Protein AF-A0A509LEP5-F1 (afdb_monomer_lite)

pLDDT: mean 71.71, std 18.45, range [38.44, 95.88]

Radius of gyration: 23.39 Å; chains: 1; bounding box: 50×53×54 Å

Secondary structure (DSSP, 8-state):
--PPP------TTSSHHHHTTT------------GGG------------PPPPPPTTS-------PPPTTTT--TT----THHHHGGG--SHHHHHHHHHHHHHHHHHHHTT--HHHHHHHHHHHGGG--SHHHHHHTSTTT--GGGG----

Foldseek 3Di:
DDDDDDPPPDDPDPCPVPVVVPPPDPPDPPDDDDPPPDDPDPDDPDDPPDPDPDDPPDDPDDDDDDDDPVVCADPVRPNPPCPVVCVPCVDVVSVVVVVVLVVQQVQLVVLVHDSVLLVVVLVVCVVVDDDPVSVVCSRSNNDDNVVSDDPD

Structure (mmCIF, N/CA/C/O backbone):
data_AF-A0A509LEP5-F1
#
_entry.id   AF-A0A509LEP5-F1
#
loop_
_atom_site.group_PDB
_atom_site.id
_atom_site.type_symbol
_atom_site.label_atom_id
_atom_site.label_alt_id
_atom_site.label_comp_id
_atom_site.label_asym_id
_atom_site.label_entity_id
_atom_site.label_seq_id
_atom_site.pdbx_PDB_ins_code
_atom_site.Cartn_x
_atom_site.Cartn_y
_atom_site.Cartn_z
_atom_site.occupancy
_atom_site.B_iso_or_equiv
_atom_site.auth_seq_id
_atom_site.auth_comp_id
_atom_site.auth_asym_id
_atom_site.auth_atom_id
_atom_site.pdbx_PDB_model_num
ATOM 1 N N . LYS A 1 1 ? 27.181 11.028 -33.824 1.00 42.00 1 LYS A N 1
ATOM 2 C CA . LYS A 1 1 ? 26.771 11.281 -32.419 1.00 42.00 1 LYS A CA 1
ATOM 3 C C . LYS A 1 1 ? 25.310 11.737 -32.443 1.00 42.00 1 LYS A C 1
ATOM 5 O O . LYS A 1 1 ? 25.041 12.928 -32.434 1.00 42.00 1 LYS A O 1
ATOM 10 N N . LEU A 1 2 ? 24.380 10.795 -32.623 1.00 41.56 2 LEU A N 1
ATOM 11 C CA . LEU A 1 2 ? 22.943 11.073 -32.586 1.00 41.56 2 LEU A CA 1
ATOM 12 C C . LEU A 1 2 ? 22.479 10.848 -31.148 1.00 41.56 2 LEU A C 1
ATOM 14 O O . LEU A 1 2 ? 22.433 9.710 -30.694 1.00 41.56 2 LEU A O 1
ATOM 18 N N . PHE A 1 3 ? 22.185 11.922 -30.425 1.00 48.41 3 PHE A N 1
ATOM 19 C CA . PHE A 1 3 ? 21.409 11.812 -29.196 1.00 48.41 3 PHE A CA 1
ATOM 20 C C . PHE A 1 3 ? 19.931 11.668 -29.581 1.00 48.41 3 PHE A C 1
ATOM 22 O O . PHE A 1 3 ? 19.439 12.406 -30.436 1.00 48.41 3 PHE A O 1
ATOM 29 N N . GLY A 1 4 ? 19.257 10.675 -28.995 1.00 47.81 4 GLY A N 1
ATOM 30 C CA . GLY A 1 4 ? 17.839 10.392 -29.210 1.00 47.81 4 GLY A CA 1
ATOM 31 C C . GLY A 1 4 ? 16.929 11.530 -28.738 1.00 47.81 4 GLY A C 1
ATOM 32 O O . GLY A 1 4 ? 17.301 12.339 -27.887 1.00 47.81 4 GLY A O 1
ATOM 33 N N . ARG A 1 5 ? 15.726 11.597 -29.319 1.00 48.50 5 ARG A N 1
ATOM 34 C CA . ARG A 1 5 ? 14.685 12.570 -28.962 1.00 48.50 5 ARG A CA 1
ATOM 35 C C . ARG A 1 5 ? 14.321 12.450 -27.477 1.00 48.50 5 ARG A C 1
ATOM 37 O O . ARG A 1 5 ? 14.128 11.349 -26.973 1.00 48.50 5 ARG A O 1
ATOM 44 N N . LYS A 1 6 ? 14.182 13.602 -26.813 1.00 48.66 6 LYS A N 1
ATOM 45 C CA . LYS A 1 6 ? 13.597 13.737 -25.472 1.00 48.66 6 LYS A CA 1
ATOM 46 C C . LYS A 1 6 ? 12.196 13.124 -25.478 1.00 48.66 6 LYS A C 1
ATOM 48 O O . LYS A 1 6 ? 11.269 13.731 -26.007 1.00 48.66 6 LYS A O 1
ATOM 53 N N . SER A 1 7 ? 12.057 11.930 -24.915 1.00 47.19 7 SER A N 1
ATOM 54 C CA . SER A 1 7 ? 10.785 11.204 -24.845 1.00 47.19 7 SER A CA 1
ATOM 55 C C . SER A 1 7 ? 9.960 11.563 -23.600 1.00 47.19 7 SER A C 1
ATOM 57 O O . SER A 1 7 ? 9.081 10.808 -23.210 1.00 47.19 7 SER A O 1
ATOM 59 N N . GLU A 1 8 ? 10.227 12.717 -22.984 1.00 49.94 8 GLU A N 1
ATOM 60 C CA . GLU A 1 8 ? 9.547 13.201 -21.770 1.00 49.94 8 GLU A CA 1
ATOM 61 C C . GLU A 1 8 ? 8.351 14.120 -22.078 1.00 49.94 8 GLU A C 1
ATOM 63 O O . GLU A 1 8 ? 7.773 14.713 -21.173 1.00 49.94 8 GLU A O 1
ATOM 68 N N . LYS A 1 9 ? 7.960 14.274 -23.351 1.00 43.03 9 LYS A N 1
ATOM 69 C CA . LYS A 1 9 ? 6.744 15.022 -23.689 1.00 43.03 9 LYS A CA 1
ATOM 70 C C . LYS A 1 9 ? 5.537 14.095 -23.531 1.00 43.03 9 LYS A C 1
ATOM 72 O O . LYS A 1 9 ? 5.174 13.384 -24.461 1.00 43.03 9 LYS A O 1
ATOM 77 N N . ILE A 1 10 ? 4.977 14.075 -22.327 1.00 49.59 10 ILE A N 1
ATOM 78 C CA . ILE A 1 10 ? 3.690 13.445 -22.022 1.00 49.59 10 ILE A CA 1
ATOM 79 C C . ILE A 1 10 ? 2.610 14.319 -22.675 1.00 49.59 10 ILE A C 1
ATOM 81 O O . ILE A 1 10 ? 2.566 15.527 -22.435 1.00 49.59 10 ILE A O 1
ATOM 85 N N . GLU A 1 11 ? 1.798 13.746 -23.566 1.00 49.72 11 GLU A N 1
ATOM 86 C CA . GLU A 1 11 ? 0.643 14.447 -24.132 1.00 49.72 11 GLU A CA 1
ATOM 87 C C . GLU A 1 11 ? -0.424 14.601 -23.043 1.00 49.72 11 GLU A C 1
ATOM 89 O O . GLU A 1 11 ? -0.921 13.633 -22.472 1.00 49.72 11 GLU A O 1
ATOM 94 N N . SER A 1 12 ? -0.730 15.857 -22.734 1.00 53.31 12 SER A N 1
ATOM 95 C CA . SER A 1 12 ? -1.778 16.292 -21.820 1.00 53.31 12 SER A CA 1
ATOM 96 C C . SER A 1 12 ? -3.133 15.798 -22.316 1.00 53.31 12 SER A C 1
ATOM 98 O O . SER A 1 12 ? -3.543 16.222 -23.395 1.00 53.31 12 SER A O 1
ATOM 100 N N . THR A 1 13 ? -3.809 14.915 -21.577 1.00 44.72 13 THR A N 1
ATOM 101 C CA . THR A 1 13 ? -5.290 14.893 -21.445 1.00 44.72 13 THR A CA 1
ATOM 102 C C . THR A 1 13 ? -5.838 13.717 -20.627 1.00 44.72 13 THR A C 1
ATOM 104 O O . THR A 1 13 ? -7.027 13.724 -20.328 1.00 44.72 13 THR A O 1
ATOM 107 N N . SER A 1 14 ? -5.034 12.732 -20.209 1.00 47.31 14 SER A N 1
ATOM 108 C CA . SER A 1 14 ? -5.569 11.585 -19.441 1.00 47.31 14 SER A CA 1
ATOM 109 C C . SER A 1 14 ? -4.819 11.216 -18.158 1.00 47.31 14 SER A C 1
ATOM 111 O O . SER A 1 14 ? -5.362 10.464 -17.354 1.00 47.31 14 SER A O 1
ATOM 113 N N . ASP A 1 15 ? -3.622 11.764 -17.933 1.00 46.56 15 ASP A N 1
ATOM 114 C CA . ASP A 1 15 ? -2.771 11.420 -16.780 1.00 46.56 15 ASP A CA 1
ATOM 115 C C . ASP A 1 15 ? -2.808 12.466 -15.645 1.00 46.56 15 ASP A C 1
ATOM 117 O O . ASP A 1 15 ? -2.072 12.351 -14.665 1.00 46.56 15 ASP A O 1
ATOM 121 N N . GLU A 1 16 ? -3.693 13.469 -15.723 1.00 48.34 16 GLU A N 1
ATOM 122 C CA . GLU A 1 16 ? -3.857 14.465 -14.648 1.00 48.34 16 GLU A CA 1
ATOM 123 C C . GLU A 1 16 ? -4.361 13.835 -13.341 1.00 48.34 16 GLU A C 1
ATOM 125 O O . GLU A 1 16 ? -3.993 14.281 -12.259 1.00 48.34 16 GLU A O 1
ATOM 130 N N . CYS A 1 17 ? -5.121 12.737 -13.402 1.00 42.41 17 CYS A N 1
ATOM 131 C CA . CYS A 1 17 ? -5.647 12.090 -12.198 1.00 42.41 17 CYS A CA 1
ATOM 132 C C . CYS A 1 17 ? -4.581 11.370 -11.353 1.00 42.41 17 CYS A C 1
ATOM 134 O O . CYS A 1 17 ? -4.839 11.091 -10.185 1.00 42.41 17 CYS A O 1
ATOM 136 N N . GLN A 1 18 ? -3.411 11.032 -11.912 1.00 45.94 18 GLN A N 1
ATOM 137 C CA . GLN A 1 18 ? -2.365 10.306 -11.175 1.00 45.94 18 GLN A CA 1
ATOM 138 C C . GLN A 1 18 ? -1.341 11.221 -10.497 1.00 45.94 18 GLN A C 1
ATOM 140 O O . GLN A 1 18 ? -0.809 10.843 -9.455 1.00 45.94 18 GLN A O 1
ATOM 145 N N . LEU A 1 19 ? -1.087 12.413 -11.043 1.00 49.38 19 LEU A N 1
ATOM 146 C CA . LEU A 1 19 ? -0.183 13.395 -10.427 1.00 49.38 19 LEU A CA 1
ATOM 147 C C . LEU A 1 19 ? -0.775 13.988 -9.141 1.00 49.38 19 LEU A C 1
ATOM 149 O O . LEU A 1 19 ? -0.064 14.160 -8.156 1.00 49.38 19 LEU A O 1
ATOM 153 N N . LEU A 1 20 ? -2.099 14.149 -9.100 1.00 53.31 20 LEU A N 1
ATOM 154 C CA . LEU A 1 20 ? -2.819 14.670 -7.937 1.00 53.31 20 LEU A CA 1
ATOM 155 C C . LEU A 1 20 ? -2.718 13.783 -6.683 1.00 53.31 20 LEU A C 1
ATOM 157 O O . LEU A 1 20 ? -2.967 14.263 -5.584 1.00 53.31 20 LEU A O 1
ATOM 161 N N . LEU A 1 21 ? -2.330 12.507 -6.813 1.00 53.19 21 LEU A N 1
ATOM 162 C CA . LEU A 1 21 ? -2.187 11.602 -5.665 1.00 53.19 21 LEU A CA 1
ATOM 163 C C . LEU A 1 21 ? -0.994 11.967 -4.758 1.00 53.19 21 LEU A C 1
ATOM 165 O O . LEU A 1 21 ? -0.975 11.567 -3.596 1.00 53.19 21 LEU A O 1
ATOM 169 N N . PHE A 1 22 ? -0.003 12.700 -5.279 1.00 47.78 22 PHE A N 1
ATOM 170 C CA . PHE A 1 22 ? 1.218 13.063 -4.547 1.00 47.78 22 PHE A CA 1
ATOM 171 C C . PHE A 1 22 ? 1.393 14.574 -4.318 1.00 47.78 22 PHE A C 1
ATOM 173 O O . PHE A 1 22 ? 2.357 14.957 -3.659 1.00 47.78 22 PHE A O 1
ATOM 180 N N . ASP A 1 23 ? 0.470 15.410 -4.809 1.00 54.62 23 ASP A N 1
ATOM 181 C CA . ASP A 1 23 ? 0.548 16.878 -4.713 1.00 54.62 23 ASP A CA 1
ATOM 182 C C . ASP A 1 23 ? -0.267 17.489 -3.551 1.00 54.62 23 ASP A C 1
ATOM 184 O O . ASP A 1 23 ? -0.199 18.698 -3.332 1.00 54.62 23 ASP A O 1
ATOM 188 N N . GLU A 1 24 ? -0.994 16.704 -2.747 1.00 46.53 24 GLU A N 1
ATOM 189 C CA . GLU A 1 24 ? -1.635 17.228 -1.528 1.00 46.53 24 GLU A CA 1
ATOM 190 C C . GLU A 1 24 ? -0.611 17.392 -0.389 1.00 46.53 24 GLU A C 1
ATOM 192 O O . GLU A 1 24 ? -0.540 16.593 0.549 1.00 46.53 24 GLU A O 1
ATOM 197 N N . VAL A 1 25 ? 0.201 18.451 -0.458 1.00 46.81 25 VAL A N 1
ATOM 198 C CA . VAL A 1 25 ? 0.884 18.984 0.725 1.00 46.81 25 VAL A CA 1
ATOM 199 C C . VAL A 1 25 ? -0.103 19.878 1.477 1.00 46.81 25 VAL A C 1
ATOM 201 O O . VAL A 1 25 ? -0.730 20.762 0.895 1.00 46.81 25 VAL A O 1
ATOM 204 N N . ALA A 1 26 ? -0.274 19.621 2.772 1.00 49.56 26 ALA A N 1
ATOM 205 C CA . ALA A 1 26 ? -1.041 20.491 3.649 1.00 49.56 26 ALA A CA 1
ATOM 206 C C . ALA A 1 26 ? -0.430 21.900 3.629 1.00 49.56 26 ALA A C 1
ATOM 208 O O . ALA A 1 26 ? 0.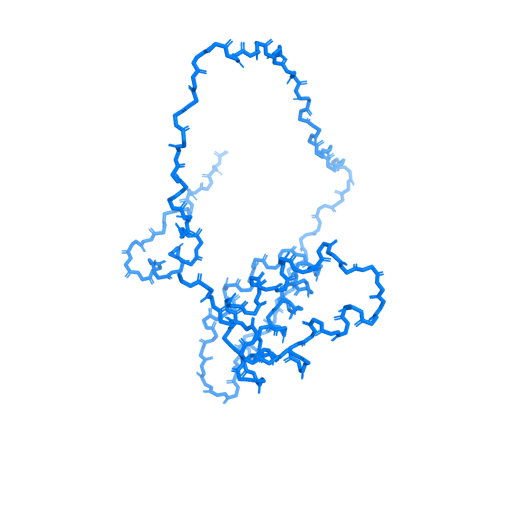789 22.042 3.744 1.00 49.56 26 ALA A O 1
ATOM 209 N N . GLU A 1 27 ? -1.268 22.929 3.498 1.00 42.97 27 GLU A N 1
ATOM 210 C CA . GLU A 1 27 ? -0.876 24.311 3.770 1.00 42.97 27 GLU A CA 1
ATOM 211 C C . GLU A 1 27 ? -0.477 24.411 5.247 1.00 42.97 27 GLU A C 1
ATOM 213 O O . GLU A 1 27 ? -1.314 24.585 6.137 1.00 42.97 27 GLU A O 1
ATOM 218 N N . ASP A 1 28 ? 0.812 24.234 5.521 1.00 38.44 28 ASP A N 1
ATOM 219 C CA . ASP A 1 28 ? 1.378 24.520 6.827 1.00 38.44 28 ASP A CA 1
ATOM 220 C C . ASP A 1 28 ? 1.298 26.038 7.013 1.00 38.44 28 ASP A C 1
ATOM 222 O O . ASP A 1 28 ? 1.851 26.811 6.223 1.00 38.44 28 ASP A O 1
ATOM 226 N N . LYS A 1 29 ? 0.543 26.478 8.022 1.00 40.34 29 LYS A N 1
ATOM 227 C CA . LYS A 1 29 ? 0.488 27.886 8.414 1.00 40.34 29 LYS A CA 1
ATOM 228 C C . LYS A 1 29 ? 1.891 28.274 8.858 1.00 40.34 29 LYS A C 1
ATOM 230 O O . LYS A 1 29 ? 2.283 27.971 9.982 1.00 40.34 29 LYS A O 1
ATOM 235 N N . SER A 1 30 ? 2.636 28.939 7.981 1.00 45.12 30 SER A N 1
ATOM 236 C CA . SER A 1 30 ? 3.892 29.587 8.328 1.00 45.12 30 SER A CA 1
ATOM 237 C C . SER A 1 30 ? 3.626 30.538 9.491 1.00 45.12 30 SER A C 1
ATOM 239 O O . SER A 1 30 ? 2.970 31.564 9.323 1.00 45.12 30 SER A O 1
ATOM 241 N N . GLN A 1 31 ? 4.071 30.156 10.684 1.00 46.91 31 GLN A N 1
ATOM 242 C CA . GLN A 1 31 ? 4.173 31.071 11.809 1.00 46.91 31 GLN A CA 1
ATOM 243 C C . GLN A 1 31 ? 5.274 32.072 11.459 1.00 46.91 31 GLN A C 1
ATOM 245 O O . GLN A 1 31 ? 6.370 31.667 11.070 1.00 46.91 31 GLN A O 1
ATOM 250 N N . ASP A 1 32 ? 4.957 33.361 11.536 1.00 46.38 32 ASP A N 1
ATOM 251 C CA . ASP A 1 32 ? 5.916 34.442 11.341 1.00 46.38 32 ASP A CA 1
ATOM 252 C C . ASP A 1 32 ? 7.040 34.302 12.382 1.00 46.38 32 ASP A C 1
ATOM 254 O O . ASP A 1 32 ? 6.801 34.375 13.587 1.00 46.38 32 ASP A O 1
ATOM 258 N N . ILE A 1 33 ? 8.259 34.023 11.918 1.00 48.88 33 ILE A N 1
ATOM 259 C CA . ILE A 1 33 ? 9.460 33.907 12.753 1.00 48.88 33 ILE A CA 1
ATOM 260 C C . ILE A 1 33 ? 10.055 35.314 12.885 1.00 48.88 33 ILE A C 1
ATOM 262 O O . ILE A 1 33 ? 10.425 35.917 11.875 1.00 48.88 33 ILE A O 1
ATOM 266 N N . ASP A 1 34 ? 10.136 35.834 14.113 1.00 50.69 34 ASP A N 1
ATOM 267 C CA . ASP A 1 34 ? 10.786 37.113 14.420 1.00 50.69 34 ASP A CA 1
ATOM 268 C C . ASP A 1 34 ? 12.268 37.112 13.970 1.00 50.69 34 ASP A C 1
ATOM 270 O O . ASP A 1 34 ? 12.970 36.109 14.130 1.00 50.69 34 ASP A O 1
ATOM 274 N N . PRO A 1 35 ? 12.783 38.226 13.412 1.00 58.97 35 PRO A N 1
ATOM 275 C CA . PRO A 1 35 ? 14.085 38.269 12.734 1.00 58.97 35 PRO A CA 1
ATOM 276 C C . PRO A 1 35 ? 15.315 38.160 13.656 1.00 58.97 35 PRO A C 1
ATOM 278 O O . PRO A 1 35 ? 16.436 38.018 13.157 1.00 58.97 35 PRO A O 1
ATOM 281 N N . GLU A 1 36 ? 15.145 38.226 14.978 1.00 59.09 36 GLU A N 1
ATOM 282 C CA . GLU A 1 36 ? 16.261 38.354 15.926 1.00 59.09 36 GLU A CA 1
ATOM 283 C C . GLU A 1 36 ? 17.052 37.051 16.186 1.00 59.09 36 GLU A C 1
ATOM 285 O O . GLU A 1 36 ? 18.199 37.129 16.619 1.00 59.09 36 GLU A O 1
ATOM 290 N N . ASP A 1 37 ? 16.520 35.868 15.851 1.00 58.00 37 ASP A N 1
ATOM 291 C CA . ASP A 1 37 ? 17.175 34.566 16.109 1.00 58.00 37 ASP A CA 1
ATOM 292 C C . ASP A 1 37 ? 17.756 33.907 14.840 1.00 58.00 37 ASP A C 1
ATOM 294 O O . ASP A 1 37 ? 17.810 32.680 14.692 1.00 58.00 37 ASP A O 1
ATOM 298 N N . THR A 1 38 ? 18.227 34.716 13.889 1.00 60.34 38 THR A N 1
ATOM 299 C CA . THR A 1 38 ? 18.865 34.194 12.672 1.00 60.34 38 THR A CA 1
ATOM 300 C C . THR A 1 38 ? 20.333 33.842 12.947 1.00 60.34 38 THR A C 1
ATOM 302 O O . THR A 1 38 ? 21.219 34.692 12.889 1.00 60.34 38 THR A O 1
ATOM 305 N N . ILE A 1 39 ? 20.618 32.572 13.248 1.00 71.62 39 ILE A N 1
ATOM 306 C CA . ILE A 1 39 ? 21.998 32.072 13.368 1.00 71.62 39 ILE A CA 1
ATOM 307 C C . ILE A 1 39 ? 22.554 31.828 11.958 1.00 71.62 39 ILE A C 1
ATOM 309 O O . ILE A 1 39 ? 22.082 30.944 11.241 1.00 71.62 39 ILE A O 1
ATOM 313 N N . ASP A 1 40 ? 23.582 32.583 11.564 1.00 67.38 40 ASP A N 1
ATOM 314 C CA . ASP A 1 40 ? 24.277 32.405 10.284 1.00 67.38 40 ASP A CA 1
ATOM 315 C C . ASP A 1 40 ? 25.112 31.111 10.321 1.00 67.38 40 ASP A C 1
ATOM 317 O O . ASP A 1 40 ? 26.221 31.052 10.862 1.00 67.38 40 ASP A O 1
ATOM 321 N N . VAL A 1 41 ? 24.532 30.017 9.820 1.00 74.38 41 VAL A N 1
ATOM 322 C CA . VAL A 1 41 ? 25.212 28.720 9.748 1.00 74.38 41 VAL A CA 1
ATOM 323 C C . VAL A 1 41 ? 26.099 28.697 8.498 1.00 74.38 41 VAL A C 1
ATOM 325 O O . VAL A 1 41 ? 25.580 28.740 7.378 1.00 74.38 41 VAL A O 1
ATOM 328 N N . PRO A 1 42 ? 27.431 28.552 8.631 1.00 76.50 42 PRO A N 1
ATOM 329 C CA . PRO A 1 42 ? 28.316 28.499 7.477 1.00 76.50 42 PRO A CA 1
ATOM 330 C C . PRO A 1 42 ? 27.987 27.285 6.602 1.00 76.50 42 PRO A C 1
ATOM 332 O O . PRO A 1 42 ? 27.924 26.144 7.066 1.00 76.50 42 PRO A O 1
ATOM 335 N N . GLY A 1 43 ? 27.805 27.526 5.302 1.00 72.75 43 GLY A N 1
ATOM 336 C CA . GLY A 1 43 ? 27.415 26.497 4.343 1.00 72.75 43 GLY A CA 1
ATOM 337 C C . GLY A 1 43 ? 28.390 25.314 4.305 1.00 72.75 43 GLY A C 1
ATOM 338 O O . GLY A 1 43 ? 29.530 25.426 3.845 1.00 72.75 43 GLY A O 1
ATOM 339 N N . HIS A 1 44 ? 27.931 24.133 4.724 1.00 75.00 44 HIS A N 1
ATOM 340 C CA . HIS A 1 44 ? 28.700 22.903 4.572 1.00 75.00 44 HIS A CA 1
ATOM 341 C C . HIS A 1 44 ? 28.725 22.465 3.096 1.00 75.00 44 HIS A C 1
ATOM 343 O O . HIS A 1 44 ? 27.710 22.091 2.506 1.00 75.00 44 HIS A O 1
ATOM 349 N N . LYS A 1 45 ? 29.921 22.416 2.491 1.00 69.81 45 LYS A N 1
ATOM 350 C CA . LYS A 1 45 ? 30.124 21.751 1.192 1.00 69.81 45 LYS A CA 1
ATOM 351 C C . LYS A 1 45 ? 29.950 20.236 1.324 1.00 69.81 45 LYS A C 1
ATOM 353 O O . LYS A 1 45 ? 30.901 19.507 1.615 1.00 69.81 45 LYS A O 1
ATOM 358 N N . ARG A 1 46 ? 28.750 19.741 1.026 1.00 62.06 46 ARG A N 1
ATOM 359 C CA . ARG A 1 46 ? 28.502 18.306 0.856 1.00 62.06 46 ARG A CA 1
ATOM 360 C C . ARG A 1 46 ? 29.216 17.814 -0.402 1.00 62.06 46 ARG A C 1
ATOM 362 O O . ARG A 1 46 ? 28.866 18.177 -1.525 1.00 62.06 46 ARG A O 1
ATOM 369 N N . ARG A 1 47 ? 30.197 16.924 -0.244 1.00 65.06 47 ARG A N 1
ATOM 370 C CA . ARG A 1 47 ? 30.719 16.152 -1.379 1.00 65.06 47 ARG A CA 1
ATOM 371 C C . ARG A 1 47 ? 29.595 15.254 -1.884 1.00 65.06 47 ARG A C 1
ATOM 373 O O . ARG A 1 47 ? 29.126 14.393 -1.141 1.00 65.06 47 ARG A O 1
ATOM 380 N N . LYS A 1 48 ? 29.177 15.419 -3.142 1.00 59.56 48 LYS A N 1
ATOM 381 C CA . LYS A 1 48 ? 28.363 14.406 -3.821 1.00 59.56 48 LYS A CA 1
ATOM 382 C C . LYS A 1 48 ? 29.195 13.126 -3.858 1.00 59.56 48 LYS A C 1
ATOM 384 O O . LYS A 1 48 ? 30.056 12.965 -4.717 1.00 59.56 48 LYS A O 1
ATOM 389 N N . ARG A 1 49 ? 28.985 12.223 -2.899 1.00 56.75 49 ARG A N 1
ATOM 390 C CA . ARG A 1 49 ? 29.443 10.840 -3.019 1.00 56.75 49 ARG A CA 1
ATOM 391 C C . ARG A 1 49 ? 28.556 10.195 -4.078 1.00 56.75 49 ARG A C 1
ATOM 393 O O . ARG A 1 49 ? 27.553 9.567 -3.765 1.00 56.75 49 ARG A O 1
ATOM 400 N N . GLY A 1 50 ? 28.872 10.455 -5.343 1.00 63.25 50 GLY A N 1
ATOM 401 C CA . GLY A 1 50 ? 28.324 9.684 -6.446 1.00 63.25 50 GLY A CA 1
ATOM 402 C C . GLY A 1 50 ? 28.828 8.252 -6.325 1.00 63.25 50 GLY A C 1
ATOM 403 O O . GLY A 1 50 ? 29.962 8.022 -5.894 1.00 63.25 50 GLY A O 1
ATOM 404 N N 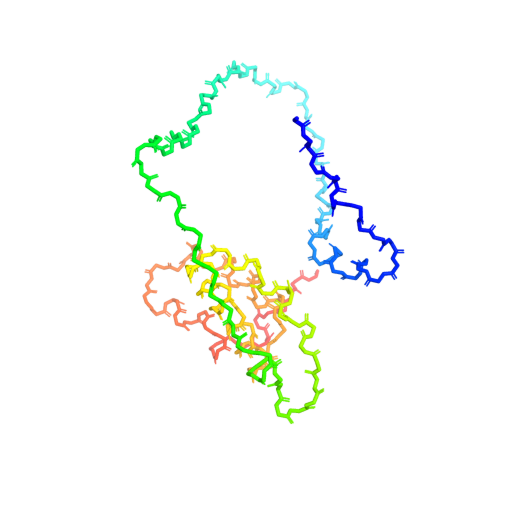. ARG A 1 51 ? 27.992 7.283 -6.695 1.00 68.75 51 ARG A N 1
ATOM 405 C CA . ARG A 1 51 ? 28.469 5.915 -6.909 1.00 68.75 51 ARG A CA 1
ATOM 406 C C . ARG A 1 51 ? 29.596 6.002 -7.942 1.00 68.75 51 ARG A C 1
ATOM 408 O O . ARG A 1 51 ? 29.412 6.644 -8.978 1.00 68.75 51 ARG A O 1
ATOM 415 N N . LYS A 1 52 ? 30.770 5.433 -7.647 1.00 75.38 52 LYS A N 1
ATOM 416 C CA . LYS A 1 52 ? 31.840 5.345 -8.650 1.00 75.38 52 LYS A CA 1
ATOM 417 C C . LYS A 1 52 ? 31.254 4.615 -9.865 1.00 75.38 52 LYS A C 1
ATOM 419 O O . LYS A 1 52 ? 30.556 3.619 -9.656 1.00 75.38 52 LYS A O 1
ATOM 424 N N . PRO A 1 53 ? 31.468 5.106 -11.096 1.00 72.44 53 PRO A N 1
ATOM 425 C CA . PRO A 1 53 ? 31.029 4.374 -12.273 1.00 72.44 53 PRO A CA 1
ATOM 426 C C . PRO A 1 53 ? 31.635 2.973 -12.207 1.00 72.44 53 PRO A C 1
ATOM 428 O O . PRO A 1 53 ? 32.811 2.829 -11.860 1.00 72.44 53 PRO A O 1
ATOM 431 N N . LEU A 1 54 ? 30.819 1.950 -12.475 1.00 70.19 54 LEU A N 1
ATOM 432 C CA . LEU A 1 54 ? 31.335 0.591 -12.578 1.00 70.19 54 LEU A CA 1
ATOM 433 C C . LEU A 1 54 ? 32.492 0.585 -13.598 1.00 70.19 54 LEU A C 1
ATOM 435 O O . LEU A 1 54 ? 32.373 1.269 -14.624 1.00 70.19 54 LEU A O 1
ATOM 439 N N . PRO A 1 55 ? 33.601 -0.122 -13.304 1.00 81.69 55 PRO A N 1
ATOM 440 C CA . PRO A 1 55 ? 34.753 -0.216 -14.194 1.00 81.69 55 PRO A CA 1
ATOM 441 C C . PRO A 1 55 ? 34.340 -0.591 -15.617 1.00 81.69 55 PRO A C 1
ATOM 443 O O . PRO A 1 55 ? 33.386 -1.346 -15.810 1.00 81.69 55 PRO A O 1
ATOM 446 N N . ALA A 1 56 ? 35.073 -0.079 -16.606 1.00 78.69 56 ALA A N 1
ATOM 447 C CA . ALA A 1 56 ? 34.804 -0.351 -18.018 1.00 78.69 56 ALA A CA 1
ATOM 448 C C . ALA A 1 56 ? 34.958 -1.840 -18.384 1.00 78.69 56 ALA A C 1
ATOM 450 O O . ALA A 1 56 ? 34.355 -2.283 -19.356 1.00 78.69 56 ALA A O 1
ATOM 451 N N . ASP A 1 57 ? 35.711 -2.596 -17.581 1.00 85.19 57 ASP A N 1
ATOM 452 C CA . ASP A 1 57 ? 36.040 -4.001 -17.835 1.00 85.19 57 ASP A CA 1
ATOM 453 C C . ASP A 1 57 ? 34.920 -4.977 -17.445 1.00 85.19 57 ASP A C 1
ATOM 455 O O . ASP A 1 57 ? 34.956 -6.141 -17.841 1.00 85.19 57 ASP A O 1
ATOM 459 N N . LEU A 1 58 ? 33.916 -4.537 -16.669 1.00 79.00 58 LEU A N 1
ATOM 460 C CA . LEU A 1 58 ? 32.774 -5.395 -16.357 1.00 79.00 58 LEU A CA 1
ATOM 461 C C . LEU A 1 58 ? 31.771 -5.374 -17.520 1.00 79.00 58 LEU A C 1
ATOM 463 O O . LEU A 1 58 ? 31.306 -4.293 -17.902 1.00 79.00 58 LEU A O 1
ATOM 467 N N . PRO A 1 59 ? 31.369 -6.543 -18.051 1.00 82.31 59 PRO A N 1
ATOM 468 C CA . PRO A 1 59 ? 30.387 -6.603 -19.120 1.00 82.31 59 PRO A CA 1
ATOM 469 C C . PRO A 1 59 ? 29.039 -6.074 -18.617 1.00 82.31 59 PRO A C 1
ATOM 471 O O . PRO A 1 59 ? 28.461 -6.580 -17.655 1.00 82.31 59 PRO A O 1
ATOM 474 N N . ARG A 1 60 ? 28.524 -5.037 -19.282 1.00 77.44 60 ARG A N 1
ATOM 475 C CA . ARG A 1 60 ? 27.169 -4.518 -19.066 1.00 77.44 60 ARG A CA 1
ATOM 476 C C . ARG A 1 60 ? 26.200 -5.411 -19.833 1.00 77.44 60 ARG A C 1
ATOM 478 O O . ARG A 1 60 ? 26.024 -5.226 -21.032 1.00 77.44 60 ARG A O 1
ATOM 485 N N . ILE A 1 61 ? 25.630 -6.406 -19.163 1.00 82.25 61 ILE A N 1
ATOM 486 C CA . ILE A 1 61 ? 24.640 -7.305 -19.764 1.00 82.25 61 ILE A CA 1
ATOM 487 C C . ILE A 1 61 ? 23.251 -6.794 -19.379 1.00 82.25 61 ILE A C 1
ATOM 489 O O . ILE A 1 61 ? 22.887 -6.805 -18.205 1.00 82.25 61 ILE A O 1
ATOM 493 N N . GLU A 1 62 ? 22.487 -6.323 -20.362 1.00 72.88 62 GLU A N 1
ATOM 494 C CA . GLU A 1 62 ? 21.071 -6.002 -20.187 1.00 72.88 62 GLU A CA 1
ATOM 495 C C . GLU A 1 62 ? 20.267 -7.300 -20.281 1.00 72.88 62 GLU A C 1
ATOM 497 O O . GLU A 1 62 ? 20.126 -7.883 -21.355 1.00 72.88 62 GLU A O 1
ATOM 502 N N . ILE A 1 63 ? 19.773 -7.783 -19.142 1.00 82.94 63 ILE A N 1
ATOM 503 C CA . ILE A 1 63 ? 18.867 -8.930 -19.096 1.00 82.94 63 ILE A CA 1
ATOM 504 C C . ILE A 1 63 ? 17.446 -8.378 -19.020 1.00 82.94 63 ILE A C 1
ATOM 506 O O . ILE A 1 63 ? 16.978 -7.977 -17.954 1.00 82.94 63 ILE A O 1
ATOM 510 N N . VAL A 1 64 ? 16.770 -8.320 -20.167 1.00 79.50 64 VAL A N 1
ATOM 511 C CA . VAL A 1 64 ? 15.350 -7.961 -20.227 1.00 79.50 64 VAL A CA 1
ATOM 512 C C . VAL A 1 64 ? 14.533 -9.212 -19.917 1.00 79.50 64 VAL A C 1
ATOM 514 O O . VAL A 1 64 ? 14.445 -10.131 -20.728 1.00 79.50 64 VAL A O 1
ATOM 517 N N . HIS A 1 65 ? 13.957 -9.266 -18.718 1.00 77.56 65 HIS A N 1
ATOM 518 C CA . HIS A 1 65 ? 13.010 -10.309 -18.336 1.00 77.56 65 HIS A CA 1
ATOM 519 C C . HIS A 1 65 ? 11.599 -9.905 -18.772 1.00 77.56 65 HIS A C 1
ATOM 521 O O . HIS A 1 65 ? 10.870 -9.267 -18.013 1.00 77.56 65 HIS A O 1
ATOM 527 N N . ASP A 1 66 ? 11.218 -10.272 -19.993 1.00 75.69 66 ASP A N 1
ATOM 528 C CA . ASP A 1 66 ? 9.861 -10.066 -20.497 1.00 75.69 66 ASP A CA 1
ATOM 529 C C . ASP A 1 66 ? 9.019 -11.340 -20.367 1.00 75.69 66 ASP A C 1
ATOM 531 O O . ASP A 1 66 ? 9.438 -12.429 -20.751 1.00 75.69 66 ASP A O 1
ATOM 535 N N . LEU A 1 67 ? 7.795 -11.186 -19.855 1.00 79.19 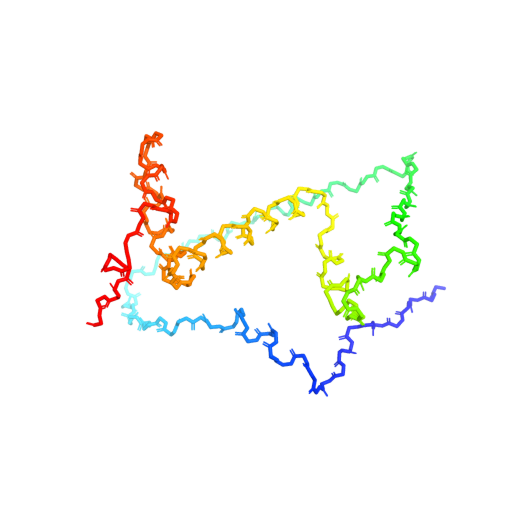67 LEU A N 1
ATOM 536 C CA . LEU A 1 67 ? 6.743 -12.198 -19.994 1.00 79.19 67 LEU A CA 1
ATOM 537 C C . LEU A 1 67 ? 6.311 -12.273 -21.464 1.00 79.19 67 LEU A C 1
ATOM 539 O O . LEU A 1 67 ? 6.300 -11.252 -22.163 1.00 79.19 67 LEU A O 1
ATOM 543 N N . SER A 1 68 ? 5.895 -13.449 -21.924 1.00 80.12 68 SER A N 1
ATOM 544 C CA . SER A 1 68 ? 5.334 -13.596 -23.270 1.00 80.12 68 SER A CA 1
ATOM 545 C C . SER A 1 68 ? 4.040 -12.784 -23.429 1.00 80.12 68 SER A C 1
ATOM 547 O O . SER A 1 68 ? 3.348 -12.462 -22.458 1.00 80.12 68 SER A O 1
ATOM 549 N N . ASP A 1 69 ? 3.687 -12.430 -24.666 1.00 72.12 69 ASP A N 1
ATOM 550 C CA . ASP A 1 69 ? 2.472 -11.652 -24.959 1.00 72.12 69 ASP A CA 1
ATOM 551 C C . ASP A 1 69 ? 1.171 -12.368 -24.576 1.00 72.12 69 ASP A C 1
ATOM 553 O O . ASP A 1 69 ? 0.162 -11.716 -24.293 1.00 72.12 69 ASP A O 1
ATOM 557 N N . GLU A 1 70 ? 1.234 -13.687 -24.441 1.00 72.38 70 GLU A N 1
ATOM 558 C CA . GLU A 1 70 ? 0.139 -14.554 -24.021 1.00 72.38 70 GLU A CA 1
ATOM 559 C C . GLU A 1 70 ? -0.063 -14.509 -22.491 1.00 72.38 70 GLU A C 1
ATOM 561 O O . GLU A 1 70 ? -1.169 -14.256 -22.014 1.00 72.38 70 GLU A O 1
ATOM 566 N N . GLU A 1 71 ? 1.007 -14.596 -21.692 1.00 68.50 71 GLU A N 1
ATOM 567 C CA . GLU A 1 71 ? 0.977 -14.465 -20.213 1.00 68.50 71 GLU A CA 1
ATOM 568 C C . GLU A 1 71 ? 0.626 -13.038 -19.740 1.00 68.50 71 GLU A C 1
ATOM 570 O O . GLU A 1 71 ? 0.245 -12.737 -18.595 1.00 68.50 71 GLU A O 1
ATOM 575 N N . LYS A 1 72 ? 0.752 -12.095 -20.664 1.00 66.88 72 LYS A N 1
ATOM 576 C CA . LYS A 1 72 ? 0.391 -10.694 -20.514 1.00 66.88 72 LYS A CA 1
ATOM 577 C C . LYS A 1 72 ? -1.132 -10.472 -20.563 1.00 66.88 72 LYS A C 1
ATOM 579 O O . LYS A 1 72 ? -1.565 -9.339 -20.317 1.00 66.88 72 LYS A O 1
ATOM 584 N N . ILE A 1 73 ? -1.944 -11.511 -20.749 1.00 69.19 73 ILE A N 1
ATOM 585 C CA . ILE A 1 73 ? -3.412 -11.468 -20.728 1.00 69.19 73 ILE A CA 1
ATOM 586 C C . ILE A 1 73 ? -3.921 -11.959 -19.361 1.00 69.19 73 ILE A C 1
ATOM 588 O O . ILE A 1 73 ? -3.426 -12.935 -18.813 1.00 69.19 73 ILE A O 1
ATOM 592 N N . CYS A 1 74 ? -4.865 -11.235 -18.753 1.00 62.94 74 CYS A N 1
ATOM 593 C CA . CYS A 1 74 ? -5.569 -11.703 -17.554 1.00 62.94 74 CYS A CA 1
ATOM 594 C C . CYS A 1 74 ? -6.858 -12.420 -17.980 1.00 62.94 74 CYS A C 1
ATOM 596 O O . CYS A 1 74 ? -7.514 -11.966 -18.916 1.00 62.94 74 CYS A O 1
ATOM 598 N N . PHE A 1 75 ? -7.258 -13.473 -17.265 1.00 56.53 75 PHE A N 1
ATOM 599 C CA . PHE A 1 75 ? -8.482 -14.251 -17.515 1.00 56.53 75 PHE A CA 1
ATOM 600 C C . PHE A 1 75 ? -9.769 -13.398 -17.590 1.00 56.53 75 PHE A C 1
ATOM 602 O O . PHE A 1 75 ? -10.710 -13.767 -18.281 1.00 56.53 75 PHE A O 1
ATOM 609 N N . CYS A 1 76 ? -9.804 -12.223 -16.951 1.00 64.19 76 CYS A N 1
ATOM 610 C CA . CYS A 1 76 ? -10.943 -11.299 -16.998 1.00 64.19 76 CYS A CA 1
ATOM 611 C C . CYS A 1 76 ? -11.001 -10.378 -18.238 1.00 64.19 76 CYS A C 1
ATOM 613 O O . CYS A 1 76 ? -11.845 -9.490 -18.290 1.00 64.19 76 CYS A O 1
ATOM 615 N N . GLY A 1 77 ? -10.110 -10.527 -19.227 1.00 61.53 77 GLY A N 1
ATOM 616 C CA . GLY A 1 77 ? -10.156 -9.758 -20.483 1.00 61.53 77 GLY A CA 1
ATOM 617 C C . GLY A 1 77 ? -9.682 -8.298 -20.390 1.00 61.53 77 GLY A C 1
ATOM 618 O O . GLY A 1 77 ? -9.530 -7.630 -21.413 1.00 61.53 77 GLY A O 1
ATOM 619 N N . CYS A 1 78 ? -9.362 -7.794 -19.196 1.00 59.19 78 CYS A N 1
ATOM 620 C CA . CYS A 1 78 ? -8.783 -6.463 -19.028 1.00 59.19 78 CYS A CA 1
ATOM 621 C C . CYS A 1 78 ? -7.340 -6.432 -19.566 1.00 59.19 78 CYS A C 1
ATOM 623 O O . CYS A 1 78 ? -6.415 -6.988 -18.962 1.00 59.19 78 CYS A O 1
ATOM 625 N N . ARG A 1 79 ? -7.117 -5.754 -20.702 1.00 52.00 79 ARG A N 1
ATOM 626 C CA . ARG A 1 79 ? -5.772 -5.432 -21.210 1.00 52.00 79 ARG A CA 1
ATOM 627 C C . ARG A 1 79 ? -5.051 -4.616 -20.128 1.00 52.00 79 ARG A C 1
ATOM 629 O O . ARG A 1 79 ? -5.473 -3.513 -19.804 1.00 52.00 79 ARG A O 1
ATOM 636 N N . LYS A 1 80 ? -4.013 -5.201 -19.513 1.00 54.03 80 LYS A N 1
ATOM 637 C CA . LYS A 1 80 ? -3.400 -4.730 -18.253 1.00 54.03 80 LYS A CA 1
ATOM 638 C C . LYS A 1 80 ? -2.893 -3.272 -18.353 1.00 54.03 80 LYS A C 1
ATOM 640 O O . LYS A 1 80 ? -1.723 -3.063 -18.669 1.00 54.03 80 LYS A O 1
ATOM 645 N N . MET A 1 81 ? -3.721 -2.279 -18.002 1.00 50.81 81 MET A N 1
ATOM 646 C CA . MET A 1 81 ? -3.277 -0.891 -17.755 1.00 50.81 81 MET A CA 1
ATOM 647 C C . MET A 1 81 ? -2.199 -0.830 -16.653 1.00 50.81 81 MET A C 1
ATOM 649 O O . MET A 1 81 ? -1.329 0.031 -16.682 1.00 50.81 81 MET A O 1
ATOM 653 N N . GLY A 1 82 ? -2.160 -1.813 -15.745 1.00 50.69 82 GLY A N 1
ATOM 654 C CA . GLY A 1 82 ? -1.160 -1.883 -14.676 1.00 50.69 82 GLY A CA 1
ATOM 655 C C . GLY A 1 82 ? 0.258 -2.302 -15.092 1.00 50.69 82 GLY A C 1
ATOM 656 O O . GLY A 1 82 ? 1.199 -1.980 -14.377 1.00 50.69 82 GLY A O 1
ATOM 657 N N . ARG A 1 83 ? 0.484 -2.973 -16.237 1.00 50.09 83 ARG A N 1
ATOM 658 C CA . ARG A 1 83 ? 1.843 -3.472 -16.573 1.00 50.09 83 ARG A CA 1
ATOM 659 C C . ARG A 1 83 ? 2.828 -2.375 -16.984 1.00 50.09 83 ARG A C 1
ATOM 661 O O . ARG A 1 83 ? 4.021 -2.553 -16.782 1.00 50.09 83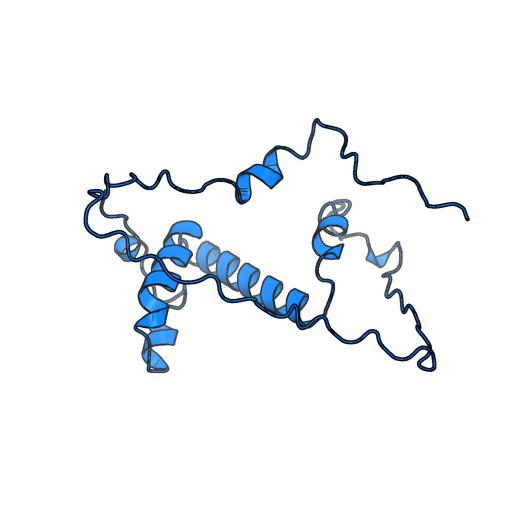 ARG A O 1
ATOM 668 N N . LYS A 1 84 ? 2.347 -1.242 -17.506 1.00 50.66 84 LYS A N 1
ATOM 669 C CA . LYS A 1 84 ? 3.204 -0.067 -17.745 1.00 50.66 84 LYS A CA 1
ATOM 670 C C . LYS A 1 84 ? 3.538 0.682 -16.451 1.00 50.66 84 LYS A C 1
ATOM 672 O O . LYS A 1 84 ? 4.595 1.286 -16.375 1.00 50.66 84 LYS A O 1
ATOM 677 N N . ASN A 1 85 ? 2.678 0.590 -15.434 1.00 51.78 85 ASN A N 1
ATOM 678 C CA . ASN A 1 85 ? 2.878 1.264 -14.150 1.00 51.78 85 ASN A CA 1
ATOM 679 C C . ASN A 1 85 ? 3.786 0.465 -13.192 1.00 51.78 85 ASN A C 1
ATOM 681 O O . ASN A 1 85 ? 4.528 1.033 -12.402 1.00 51.78 85 ASN A O 1
ATOM 685 N N . TRP A 1 86 ? 3.787 -0.869 -13.296 1.00 54.69 86 TRP A N 1
ATOM 686 C CA . TRP A 1 86 ? 4.676 -1.740 -12.509 1.00 54.69 86 TRP A CA 1
ATOM 687 C C . TRP A 1 86 ? 6.090 -1.849 -13.097 1.00 54.69 86 TRP A C 1
ATOM 689 O O . TRP A 1 86 ? 6.990 -2.379 -12.448 1.00 54.69 86 TRP A O 1
ATOM 699 N N . LEU A 1 87 ? 6.305 -1.291 -14.295 1.00 51.62 87 LEU A N 1
ATOM 700 C CA . LEU A 1 87 ? 7.610 -1.195 -14.954 1.00 51.62 87 LEU A CA 1
ATOM 701 C C . LEU A 1 87 ? 8.628 -0.363 -14.142 1.00 51.62 87 LEU A C 1
ATOM 703 O O . LEU A 1 87 ? 9.823 -0.416 -14.415 1.00 51.62 87 LEU A O 1
ATOM 707 N N . PHE A 1 88 ? 8.166 0.380 -13.128 1.00 53.56 88 PHE A N 1
ATOM 708 C CA . PHE A 1 88 ? 9.006 1.178 -12.231 1.00 53.56 88 PHE A CA 1
ATOM 709 C C . PHE A 1 88 ? 9.462 0.447 -10.966 1.00 53.56 88 PHE A C 1
ATOM 711 O O . PHE A 1 88 ? 10.220 1.016 -10.179 1.00 53.56 88 PHE A O 1
ATOM 718 N N . ALA A 1 89 ? 9.102 -0.827 -10.780 1.00 56.12 89 ALA A N 1
ATOM 719 C CA . ALA A 1 89 ? 9.802 -1.679 -9.827 1.00 56.12 89 ALA A CA 1
ATOM 720 C C . ALA A 1 89 ? 11.178 -2.060 -10.409 1.00 56.12 89 ALA A C 1
ATOM 722 O O . ALA A 1 89 ? 11.432 -3.202 -10.777 1.00 56.12 89 ALA A O 1
ATOM 723 N N . GLY A 1 90 ? 12.071 -1.071 -10.531 1.00 60.94 90 GLY A N 1
ATOM 724 C CA . GLY A 1 90 ? 13.378 -1.201 -11.185 1.00 60.94 90 GLY A CA 1
ATOM 725 C C . GLY A 1 90 ? 14.351 -2.156 -10.484 1.00 60.94 90 GLY A C 1
ATOM 726 O O . GLY A 1 90 ? 15.464 -2.355 -10.962 1.00 60.94 90 GLY A O 1
ATOM 727 N N . ASN A 1 91 ? 13.959 -2.731 -9.343 1.00 77.00 91 ASN A N 1
ATOM 728 C CA . ASN A 1 91 ? 14.663 -3.806 -8.657 1.00 77.00 91 ASN A CA 1
ATOM 729 C C . ASN A 1 91 ? 13.670 -4.676 -7.841 1.00 77.00 91 ASN A C 1
ATOM 731 O O . ASN A 1 91 ? 12.595 -4.197 -7.458 1.00 77.00 91 ASN A O 1
ATOM 735 N N . PRO A 1 92 ? 14.012 -5.949 -7.558 1.00 82.62 92 PRO A N 1
ATOM 736 C CA . PRO A 1 92 ? 13.137 -6.874 -6.828 1.00 82.62 92 PRO A CA 1
ATOM 737 C C . PRO A 1 92 ? 12.825 -6.428 -5.390 1.00 82.62 92 PRO A C 1
ATOM 739 O O . PRO A 1 92 ? 11.765 -6.760 -4.864 1.00 82.62 92 PRO A O 1
ATOM 742 N N . GLU A 1 93 ? 13.704 -5.652 -4.751 1.00 81.69 93 GLU A N 1
ATOM 743 C CA . GLU A 1 93 ? 13.472 -5.117 -3.403 1.00 81.69 93 GLU A CA 1
ATOM 744 C C . GLU A 1 93 ? 12.344 -4.075 -3.391 1.00 81.69 93 GLU A C 1
ATOM 746 O O . GLU A 1 93 ? 11.466 -4.122 -2.534 1.00 81.69 93 GLU A O 1
ATOM 751 N N . GLY A 1 94 ? 12.307 -3.185 -4.383 1.00 81.38 94 GLY A N 1
ATOM 752 C CA . GLY A 1 94 ? 11.254 -2.190 -4.572 1.00 81.38 94 GLY A CA 1
ATOM 753 C C . GLY A 1 94 ? 9.921 -2.833 -4.948 1.00 81.38 94 GLY A C 1
ATOM 754 O O . GLY A 1 94 ? 8.876 -2.430 -4.433 1.00 81.38 94 GLY A O 1
ATOM 755 N N . ALA A 1 95 ? 9.952 -3.891 -5.769 1.00 83.06 95 ALA A N 1
ATOM 756 C CA . ALA A 1 95 ? 8.772 -4.717 -6.033 1.00 83.06 95 ALA A CA 1
ATOM 757 C C . ALA A 1 95 ? 8.222 -5.329 -4.734 1.00 83.06 95 ALA A C 1
ATOM 759 O O . ALA A 1 95 ? 7.022 -5.288 -4.478 1.00 83.06 95 ALA A O 1
ATOM 760 N N . ARG A 1 96 ? 9.104 -5.853 -3.874 1.00 84.75 96 ARG A N 1
ATOM 761 C CA . ARG A 1 96 ? 8.716 -6.442 -2.588 1.00 84.75 96 ARG A CA 1
ATOM 762 C C . ARG A 1 96 ? 8.167 -5.402 -1.611 1.00 84.75 96 ARG A C 1
ATOM 764 O O . ARG A 1 96 ? 7.160 -5.667 -0.961 1.00 84.75 96 ARG A O 1
ATOM 771 N N . ALA A 1 97 ? 8.798 -4.233 -1.515 1.00 86.56 97 ALA A N 1
ATOM 772 C CA . ALA A 1 97 ? 8.362 -3.152 -0.633 1.00 86.56 97 ALA A CA 1
ATOM 773 C C . ALA A 1 97 ? 6.983 -2.607 -1.040 1.00 86.56 97 ALA A C 1
ATOM 775 O O . ALA A 1 97 ? 6.093 -2.474 -0.201 1.00 86.56 97 ALA A O 1
ATOM 776 N N . SER A 1 98 ? 6.780 -2.359 -2.336 1.00 87.12 98 SER A N 1
ATOM 777 C CA . SER A 1 98 ? 5.484 -1.917 -2.865 1.00 87.12 98 SER A CA 1
ATOM 778 C C . SER A 1 98 ? 4.400 -2.984 -2.698 1.00 87.12 98 SER A C 1
ATOM 780 O O . SER A 1 98 ? 3.302 -2.668 -2.246 1.00 87.12 98 SER A O 1
ATOM 782 N N . ALA A 1 99 ? 4.712 -4.258 -2.961 1.00 88.75 99 ALA A N 1
ATOM 783 C CA . ALA A 1 99 ? 3.785 -5.360 -2.716 1.00 88.75 99 ALA A CA 1
ATOM 784 C C . ALA A 1 99 ? 3.378 -5.462 -1.236 1.00 88.75 99 ALA A C 1
ATOM 786 O O . ALA A 1 99 ? 2.205 -5.697 -0.944 1.00 88.75 99 ALA A O 1
ATOM 787 N N . ALA A 1 100 ? 4.313 -5.247 -0.303 1.00 90.81 100 ALA A N 1
ATOM 788 C CA . ALA A 1 100 ? 4.019 -5.234 1.128 1.00 90.81 100 ALA A CA 1
ATOM 789 C C . ALA A 1 100 ? 3.076 -4.081 1.509 1.00 90.81 100 ALA A C 1
ATOM 791 O O . ALA A 1 100 ? 2.090 -4.310 2.210 1.00 90.81 100 ALA A O 1
ATOM 792 N N . LEU A 1 101 ? 3.325 -2.871 0.996 1.00 90.69 101 LEU A N 1
ATOM 793 C CA . LEU A 1 101 ? 2.465 -1.711 1.237 1.00 90.69 101 LEU A CA 1
ATOM 794 C C . LEU A 1 101 ? 1.048 -1.922 0.683 1.00 90.69 101 LEU A C 1
ATOM 796 O O . LEU A 1 101 ? 0.073 -1.715 1.402 1.00 90.69 101 LEU A O 1
ATOM 800 N N . PHE A 1 102 ? 0.917 -2.378 -0.567 1.00 89.81 102 PHE A N 1
ATOM 801 C CA . PHE A 1 102 ? -0.398 -2.634 -1.159 1.00 89.81 102 PHE A CA 1
ATOM 802 C C . PHE A 1 102 ? -1.146 -3.751 -0.432 1.00 89.81 102 PHE A C 1
ATOM 804 O O . PHE A 1 102 ? -2.337 -3.611 -0.174 1.00 89.81 102 PHE A O 1
ATOM 811 N N . SER A 1 103 ? -0.452 -4.818 -0.030 1.00 92.94 103 SER A N 1
ATOM 812 C CA . SER A 1 103 ? -1.056 -5.894 0.764 1.00 92.94 103 SER A CA 1
ATOM 813 C C . SER A 1 103 ? -1.592 -5.379 2.099 1.00 92.94 103 SER A C 1
ATOM 815 O O . SER A 1 103 ? -2.681 -5.771 2.514 1.00 92.94 103 SER A O 1
ATOM 817 N N . LEU A 1 104 ? -0.868 -4.469 2.759 1.00 94.12 104 LEU A N 1
ATOM 818 C CA . LEU A 1 104 ? -1.312 -3.847 4.006 1.00 94.12 104 LEU A CA 1
ATOM 819 C C . LEU A 1 104 ? -2.563 -2.983 3.796 1.00 94.12 104 LEU A C 1
ATOM 821 O O . LEU A 1 104 ? -3.520 -3.099 4.557 1.00 94.12 104 LEU A O 1
ATOM 825 N N . VAL A 1 105 ? -2.578 -2.166 2.740 1.00 94.31 105 VAL A N 1
ATOM 826 C CA . VAL A 1 105 ? -3.728 -1.322 2.378 1.00 94.31 105 VAL A CA 1
ATOM 827 C C . VAL A 1 105 ? -4.961 -2.164 2.055 1.00 94.31 105 VAL A C 1
ATOM 829 O O . VAL A 1 105 ? -6.043 -1.879 2.562 1.00 94.31 105 VAL A O 1
ATOM 832 N N . GLU A 1 106 ? -4.815 -3.221 1.258 1.00 92.94 106 GLU A N 1
ATOM 833 C CA . GLU A 1 106 ? -5.924 -4.127 0.943 1.00 92.94 106 GLU A CA 1
ATOM 834 C C . GLU A 1 106 ? -6.410 -4.881 2.190 1.00 92.94 106 GLU A C 1
ATOM 836 O O . GLU A 1 106 ? -7.613 -5.042 2.385 1.00 92.94 106 GLU A O 1
ATOM 841 N N . THR A 1 107 ? -5.502 -5.253 3.099 1.00 95.19 107 THR A N 1
ATOM 842 C CA . THR A 1 107 ? -5.874 -5.846 4.395 1.00 95.19 107 THR A CA 1
ATOM 843 C C . THR A 1 107 ? -6.654 -4.853 5.261 1.00 95.19 107 THR A C 1
ATOM 845 O O . THR A 1 107 ? -7.626 -5.237 5.906 1.00 95.19 107 THR A O 1
ATOM 848 N N . ALA A 1 108 ? -6.275 -3.573 5.273 1.00 94.44 108 ALA A N 1
ATOM 849 C CA . ALA A 1 108 ? -7.013 -2.536 5.994 1.00 94.44 108 ALA A CA 1
ATOM 850 C C . ALA A 1 108 ? -8.429 -2.350 5.434 1.00 94.44 108 ALA A C 1
ATOM 852 O O . ALA A 1 108 ? -9.392 -2.369 6.201 1.00 94.44 108 ALA A O 1
ATOM 853 N N . LYS A 1 109 ? -8.574 -2.297 4.102 1.00 92.06 109 LYS A N 1
ATOM 854 C CA . LYS A 1 109 ? -9.890 -2.256 3.444 1.00 92.06 109 LYS A CA 1
ATOM 855 C C . LYS A 1 109 ? -10.739 -3.481 3.777 1.00 92.06 109 LYS A C 1
ATOM 857 O O . LYS A 1 109 ? -11.922 -3.337 4.063 1.00 92.06 109 LYS A O 1
ATOM 862 N N . ALA A 1 110 ? -10.143 -4.676 3.774 1.00 94.25 110 ALA A N 1
ATOM 863 C CA . ALA A 1 110 ? -10.837 -5.919 4.112 1.00 94.25 110 ALA A CA 1
ATOM 864 C C . ALA A 1 110 ? -11.353 -5.941 5.564 1.00 94.25 110 ALA A C 1
ATOM 866 O O . ALA A 1 110 ? -12.374 -6.566 5.832 1.00 94.25 110 ALA A O 1
ATOM 867 N N . ASN A 1 111 ? -10.694 -5.221 6.478 1.00 93.06 111 ASN A N 1
ATOM 868 C CA . ASN A 1 111 ? -11.151 -5.018 7.859 1.00 93.06 111 ASN A CA 1
ATOM 869 C C . ASN A 1 111 ? -12.108 -3.817 8.016 1.00 93.06 111 ASN A C 1
ATOM 871 O O . ASN A 1 111 ? -12.455 -3.446 9.134 1.00 93.06 111 ASN A O 1
ATOM 875 N N . GLY A 1 112 ? -12.543 -3.193 6.915 1.00 92.75 112 GLY A N 1
ATOM 876 C CA . GLY A 1 112 ? -13.458 -2.049 6.935 1.00 92.75 112 GLY A CA 1
ATOM 877 C C . GLY A 1 112 ? -12.821 -0.737 7.402 1.00 92.75 112 GLY A C 1
ATOM 878 O O . GLY A 1 112 ? -13.541 0.202 7.741 1.00 92.75 112 GLY A O 1
ATOM 879 N N . LEU A 1 113 ? -11.488 -0.656 7.431 1.00 93.25 113 LEU A N 1
ATOM 880 C CA . LEU A 1 113 ? -10.770 0.565 7.780 1.00 93.25 113 LEU A CA 1
ATOM 881 C C . LEU A 1 113 ? -10.582 1.445 6.542 1.00 93.25 113 LEU A C 1
ATOM 883 O O . LEU A 1 113 ? -10.300 0.961 5.444 1.00 93.25 113 LEU A O 1
ATOM 887 N N . GLU A 1 114 ? -10.694 2.757 6.733 1.00 92.81 114 GLU A N 1
ATOM 888 C CA . GLU A 1 114 ? -10.342 3.731 5.702 1.00 92.81 114 GLU A CA 1
ATOM 889 C C . GLU A 1 114 ? -8.800 3.801 5.599 1.00 92.81 114 GLU A C 1
ATOM 891 O O . GLU A 1 114 ? -8.141 4.088 6.608 1.00 92.81 114 GLU A O 1
ATOM 896 N N . PRO A 1 115 ? -8.198 3.491 4.431 1.00 93.19 115 PRO A N 1
ATOM 897 C CA . PRO A 1 115 ? -6.751 3.322 4.308 1.00 93.19 115 PRO A CA 1
ATOM 898 C C . PRO A 1 115 ? -5.922 4.533 4.719 1.00 93.19 115 PRO A C 1
ATOM 900 O O . PRO A 1 115 ? -4.881 4.361 5.351 1.00 93.19 115 PRO A O 1
ATOM 903 N N . TYR A 1 116 ? -6.358 5.743 4.370 1.00 92.38 116 TYR A N 1
ATOM 904 C CA . TYR A 1 116 ? -5.605 6.954 4.671 1.00 92.38 116 TYR A CA 1
ATOM 905 C C . TYR A 1 116 ? -5.528 7.192 6.186 1.00 92.38 116 TYR A C 1
ATOM 907 O O . TYR A 1 116 ? -4.440 7.378 6.734 1.00 92.38 116 TYR A O 1
ATOM 915 N N . ARG A 1 117 ? -6.660 7.092 6.891 1.00 93.62 117 ARG A N 1
ATOM 916 C CA . ARG A 1 117 ? -6.735 7.202 8.355 1.00 93.62 117 ARG A CA 1
ATOM 917 C C . ARG A 1 117 ? -5.915 6.127 9.054 1.00 93.62 117 ARG A C 1
ATOM 919 O O . ARG A 1 117 ? -5.205 6.441 10.006 1.00 93.62 117 ARG A O 1
ATOM 926 N N . TYR A 1 118 ? -5.980 4.883 8.576 1.00 94.50 118 TYR A N 1
ATOM 927 C CA . TYR A 1 118 ? -5.180 3.794 9.134 1.00 94.50 118 TYR A CA 1
ATOM 928 C C . TYR A 1 118 ? -3.677 4.055 8.974 1.00 94.50 118 TYR A C 1
ATOM 930 O O . TYR A 1 118 ? -2.939 3.940 9.947 1.00 94.50 118 TYR A O 1
ATOM 938 N N . LEU A 1 119 ? -3.218 4.451 7.782 1.00 94.00 119 LEU A N 1
ATOM 939 C CA . LEU A 1 119 ? -1.800 4.734 7.539 1.00 94.00 119 LEU A CA 1
ATOM 940 C C . LEU A 1 119 ? -1.297 5.914 8.374 1.00 94.00 119 LEU A C 1
ATOM 942 O O . LEU A 1 119 ? -0.198 5.848 8.921 1.00 94.00 119 LEU A O 1
ATOM 946 N N . ARG A 1 120 ? -2.104 6.969 8.523 1.00 93.00 120 ARG A N 1
ATOM 947 C CA . ARG A 1 120 ? -1.770 8.103 9.391 1.00 93.00 120 ARG A CA 1
ATOM 948 C C . ARG A 1 120 ? -1.606 7.662 10.847 1.00 93.00 120 ARG A C 1
ATOM 950 O O . ARG A 1 120 ? -0.577 7.948 11.449 1.00 93.00 120 ARG A O 1
ATOM 957 N N . TYR A 1 121 ? -2.583 6.926 11.378 1.00 93.44 121 TYR A N 1
ATOM 958 C CA . TYR A 1 121 ? -2.527 6.365 12.730 1.00 93.44 121 TYR A CA 1
ATOM 959 C C . TYR A 1 121 ? -1.305 5.458 12.919 1.00 93.44 121 TYR A C 1
ATOM 961 O O . TYR A 1 121 ? -0.581 5.569 13.908 1.00 93.44 121 TYR A O 1
ATOM 969 N N . LEU A 1 122 ? -1.044 4.593 11.937 1.00 93.81 122 LEU A N 1
ATOM 970 C CA . LEU A 1 122 ? 0.085 3.676 11.934 1.00 93.81 122 LEU A CA 1
ATOM 971 C C . LEU A 1 122 ? 1.412 4.437 12.020 1.00 93.81 122 LEU A C 1
ATOM 973 O O . LEU A 1 122 ? 2.225 4.107 12.876 1.00 93.81 122 LEU A O 1
ATOM 977 N N . PHE A 1 123 ? 1.626 5.467 11.193 1.00 94.06 123 PHE A N 1
ATOM 978 C CA . PHE A 1 123 ? 2.864 6.255 11.207 1.00 94.06 123 PHE A CA 1
ATOM 979 C C . PHE A 1 123 ? 3.023 7.143 12.444 1.00 94.06 123 PHE A C 1
ATOM 981 O O . PHE A 1 123 ? 4.152 7.405 12.848 1.00 94.06 123 PHE A O 1
ATOM 988 N N . GLU A 1 124 ? 1.929 7.568 13.074 1.00 93.50 124 GLU A N 1
ATOM 989 C CA . GLU A 1 124 ? 1.973 8.318 14.332 1.00 93.50 124 GLU A CA 1
ATOM 990 C C . GLU A 1 124 ? 2.373 7.428 15.521 1.00 93.50 124 GLU A C 1
ATOM 992 O O . GLU A 1 124 ? 3.110 7.859 16.408 1.00 93.50 124 GLU A O 1
ATOM 997 N N . LYS A 1 125 ? 1.912 6.170 15.537 1.00 92.81 125 LYS A N 1
ATOM 998 C CA . LYS A 1 125 ? 2.167 5.222 16.634 1.00 92.81 125 LYS A CA 1
ATOM 999 C C . LYS A 1 125 ? 3.407 4.357 16.440 1.00 92.81 125 LYS A C 1
ATOM 1001 O O . LYS A 1 125 ? 3.966 3.896 17.430 1.00 92.81 125 LYS A O 1
ATOM 1006 N N . LEU A 1 126 ? 3.874 4.166 15.205 1.00 93.06 126 LEU A N 1
ATOM 1007 C CA . LEU A 1 126 ? 5.063 3.360 14.897 1.00 93.06 126 LEU A CA 1
ATOM 1008 C C . LEU A 1 126 ? 6.311 3.764 15.697 1.00 93.06 126 LEU A C 1
ATOM 1010 O O . LEU A 1 126 ? 6.974 2.870 16.214 1.00 93.06 126 LEU A O 1
ATOM 1014 N N . PRO A 1 127 ? 6.637 5.065 15.844 1.00 94.94 127 PRO A N 1
ATOM 1015 C CA . PRO A 1 127 ? 7.801 5.494 16.616 1.00 94.94 127 PRO A CA 1
ATOM 1016 C C . PRO A 1 127 ? 7.695 5.186 18.114 1.00 94.94 127 PRO A C 1
ATOM 1018 O O . PRO A 1 127 ? 8.711 5.179 18.796 1.00 94.94 127 PRO A O 1
ATOM 1021 N N . MET A 1 128 ? 6.480 4.962 18.625 1.00 93.44 128 MET A N 1
ATOM 1022 C CA . MET A 1 128 ? 6.223 4.641 20.032 1.00 93.44 128 MET A CA 1
ATOM 1023 C C . MET A 1 128 ? 6.260 3.128 20.306 1.00 93.44 128 MET A C 1
ATOM 1025 O O . MET A 1 128 ? 6.201 2.726 21.463 1.00 93.44 128 MET A O 1
ATOM 1029 N N . ALA A 1 129 ? 6.314 2.290 19.264 1.00 93.00 129 ALA A N 1
ATOM 1030 C CA . ALA A 1 129 ? 6.268 0.838 19.389 1.00 93.00 129 ALA A CA 1
ATOM 1031 C C . ALA A 1 129 ? 7.676 0.252 19.573 1.00 93.00 129 ALA A C 1
ATOM 1033 O O . ALA A 1 129 ? 8.507 0.284 18.662 1.00 93.00 129 ALA A O 1
ATOM 1034 N N . GLU A 1 130 ? 7.932 -0.348 20.734 1.00 92.50 130 GLU A N 1
ATOM 1035 C CA . GLU A 1 130 ? 9.221 -0.982 21.040 1.00 92.50 130 GLU A CA 1
ATOM 1036 C C . GLU A 1 130 ? 9.106 -2.509 21.079 1.00 92.50 130 GLU A C 1
ATOM 1038 O O . GLU A 1 130 ? 10.033 -3.223 20.685 1.00 92.50 130 GLU A O 1
ATOM 1043 N N . THR A 1 131 ? 7.957 -3.033 21.510 1.00 95.88 131 THR A N 1
ATOM 1044 C CA . THR A 1 131 ? 7.757 -4.468 21.710 1.00 95.88 131 THR A CA 1
ATOM 1045 C C . THR A 1 131 ? 7.022 -5.124 20.545 1.00 95.88 131 THR A C 1
ATOM 1047 O O . THR A 1 131 ? 6.265 -4.500 19.803 1.00 95.88 131 THR A O 1
ATOM 1050 N N . THR A 1 132 ? 7.196 -6.441 20.392 1.00 92.62 132 THR A N 1
ATOM 1051 C CA . THR A 1 132 ? 6.478 -7.217 19.361 1.00 92.62 132 THR A CA 1
ATOM 1052 C C . THR A 1 132 ? 4.955 -7.180 19.518 1.00 92.62 132 THR A C 1
ATOM 1054 O O . THR A 1 132 ? 4.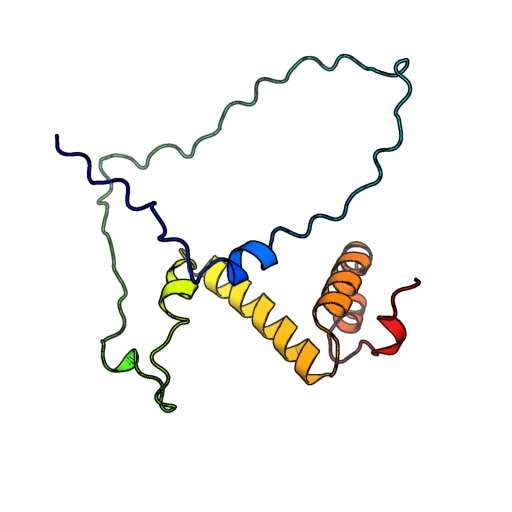234 -7.372 18.539 1.00 92.62 132 THR A O 1
ATOM 1057 N N . GLU A 1 133 ? 4.465 -6.947 20.735 1.00 93.00 133 GLU A N 1
ATOM 1058 C CA . GLU A 1 133 ? 3.039 -6.841 21.040 1.00 93.00 133 GLU A CA 1
ATOM 1059 C C . GLU A 1 133 ? 2.481 -5.498 20.564 1.00 93.00 133 GLU A C 1
ATOM 1061 O O . GLU A 1 133 ? 1.417 -5.475 19.940 1.00 93.00 133 GLU A O 1
ATOM 1066 N N . ASP A 1 134 ? 3.253 -4.417 20.716 1.00 92.81 134 ASP A N 1
ATOM 1067 C CA . ASP A 1 134 ? 2.901 -3.092 20.199 1.00 92.81 134 ASP A CA 1
ATOM 1068 C C . ASP A 1 134 ? 2.711 -3.138 18.681 1.00 92.81 134 ASP A C 1
ATOM 1070 O O . ASP A 1 134 ? 1.664 -2.738 18.174 1.00 92.81 134 ASP A O 1
ATOM 1074 N N . TYR A 1 135 ? 3.652 -3.736 17.941 1.00 92.56 135 TYR A N 1
ATOM 1075 C CA . TYR A 1 135 ? 3.514 -3.891 16.487 1.00 92.56 135 TYR A CA 1
ATOM 1076 C C . TYR A 1 135 ? 2.275 -4.699 16.090 1.00 92.56 135 TYR A C 1
ATOM 1078 O O . TYR A 1 135 ? 1.603 -4.360 15.116 1.00 92.56 135 TYR A O 1
ATOM 1086 N N . LYS A 1 136 ? 1.948 -5.760 16.839 1.00 93.88 136 LYS A N 1
ATOM 1087 C CA . LYS A 1 136 ? 0.745 -6.562 16.579 1.00 93.88 136 LYS A CA 1
ATOM 1088 C C . LYS A 1 136 ? -0.523 -5.751 16.809 1.00 93.88 136 LYS A C 1
ATOM 1090 O O . LYS A 1 136 ? -1.459 -5.888 16.026 1.00 93.88 136 LYS A O 1
ATOM 1095 N N . SER A 1 137 ? -0.563 -4.910 17.840 1.00 94.38 137 SER A N 1
ATOM 1096 C CA . SER A 1 137 ? -1.719 -4.050 18.123 1.00 94.38 137 SER A CA 1
ATOM 1097 C C . SER A 1 137 ? -2.006 -3.049 16.995 1.00 94.38 137 SER A C 1
ATOM 1099 O O . SER A 1 137 ? -3.161 -2.717 16.752 1.00 94.38 137 SER A O 1
ATOM 1101 N N . LEU A 1 138 ? -0.973 -2.649 16.244 1.00 93.81 138 LEU A N 1
ATOM 1102 C CA . LEU A 1 138 ? -1.084 -1.724 15.114 1.00 93.81 138 LEU A CA 1
ATOM 1103 C C . LEU A 1 138 ? -1.540 -2.395 13.809 1.00 93.81 138 LEU A C 1
ATOM 1105 O O . LEU A 1 138 ? -1.766 -1.705 12.812 1.00 93.81 138 LEU A O 1
ATOM 1109 N N . LEU A 1 139 ? -1.667 -3.725 13.769 1.00 93.44 139 LEU A N 1
ATOM 1110 C CA . LEU A 1 139 ? -2.123 -4.432 12.572 1.00 93.44 139 LEU A CA 1
ATOM 1111 C C . LEU A 1 139 ? -3.597 -4.123 12.266 1.00 93.44 139 LEU A C 1
ATOM 1113 O O . LEU A 1 139 ? -4.393 -3.955 13.190 1.00 93.44 139 LEU A O 1
ATOM 1117 N N . PRO A 1 140 ? -4.013 -4.147 10.985 1.00 94.06 140 PRO A N 1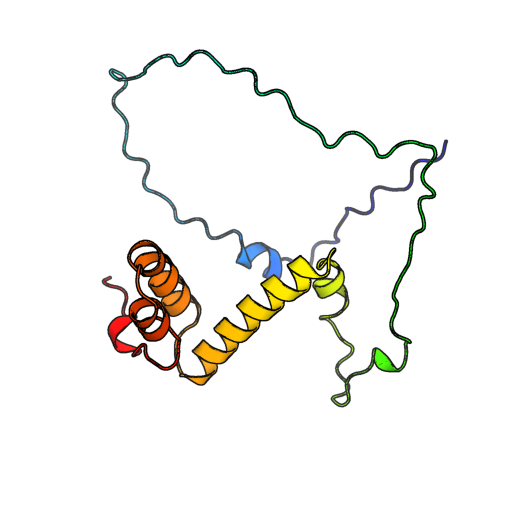
ATOM 1118 C CA . PRO A 1 140 ? -5.360 -3.722 10.601 1.00 94.06 140 PRO A CA 1
ATOM 1119 C C . PRO A 1 140 ? -6.496 -4.561 11.207 1.00 94.06 140 PRO A C 1
ATOM 1121 O O . PRO A 1 140 ? -7.628 -4.105 11.265 1.00 94.06 140 PRO A O 1
ATOM 1124 N N . GLN A 1 141 ? -6.205 -5.784 11.656 1.00 92.31 141 GLN A N 1
ATOM 1125 C CA . GLN A 1 141 ? -7.180 -6.683 12.290 1.00 92.31 141 GLN A CA 1
ATOM 1126 C C . GLN A 1 141 ? -7.476 -6.311 13.752 1.00 92.31 141 GLN A C 1
ATOM 1128 O O . GLN A 1 141 ? -8.492 -6.731 14.296 1.00 92.31 141 GLN A O 1
ATOM 1133 N N . ASN A 1 142 ? -6.583 -5.546 14.387 1.00 93.12 142 ASN A N 1
ATOM 1134 C CA . ASN A 1 142 ? -6.639 -5.228 15.815 1.00 93.12 142 ASN A CA 1
ATOM 1135 C C . ASN A 1 142 ? -7.033 -3.769 16.089 1.00 93.12 142 ASN A C 1
ATOM 1137 O O . ASN A 1 142 ? -7.289 -3.411 17.237 1.00 93.12 142 ASN A O 1
ATOM 1141 N N . VAL A 1 143 ? -7.098 -2.934 15.050 1.00 91.62 143 VAL A N 1
ATOM 1142 C CA . VAL A 1 143 ? -7.473 -1.520 15.148 1.00 91.62 143 VAL A CA 1
ATOM 1143 C C . VAL A 1 143 ? -8.963 -1.367 14.869 1.00 91.62 143 VAL A C 1
ATOM 1145 O O . VAL A 1 143 ? -9.463 -1.866 13.861 1.00 91.62 143 VAL A O 1
ATOM 1148 N N . SER A 1 144 ? -9.682 -0.655 15.741 1.00 90.38 144 SER A N 1
ATOM 1149 C CA . SER A 1 144 ? -11.107 -0.386 15.535 1.00 90.38 144 SER A CA 1
ATOM 1150 C C . SER A 1 144 ? -11.335 0.931 14.774 1.00 90.38 144 SER A C 1
ATOM 1152 O O . SER A 1 144 ? -10.582 1.893 14.957 1.00 90.38 144 SER A O 1
ATOM 1154 N N . PRO A 1 145 ? -12.398 1.042 13.950 1.00 87.50 145 PRO A N 1
ATOM 1155 C CA . PRO A 1 145 ? -12.704 2.276 13.216 1.00 87.50 145 PRO A CA 1
ATOM 1156 C C . PRO A 1 145 ? -12.911 3.499 14.120 1.00 87.50 145 PRO A C 1
ATOM 1158 O O . PRO A 1 145 ? -12.669 4.631 13.704 1.00 87.50 145 PRO A O 1
ATOM 1161 N N . ASP A 1 146 ? -13.344 3.280 15.365 1.00 86.88 146 ASP A N 1
ATOM 1162 C CA . ASP A 1 146 ? -13.569 4.345 16.341 1.00 86.88 146 ASP A CA 1
ATOM 1163 C C . ASP A 1 146 ? -12.273 5.030 16.787 1.00 86.88 146 ASP A C 1
ATOM 1165 O O . ASP A 1 146 ? -12.287 6.232 17.046 1.00 86.88 146 ASP A O 1
ATOM 1169 N N . GLN A 1 147 ? -11.152 4.300 16.817 1.00 84.19 147 GLN A N 1
ATOM 1170 C CA . GLN A 1 147 ? -9.828 4.842 17.150 1.00 84.19 147 GLN A CA 1
ATOM 1171 C C . GLN A 1 147 ? -9.247 5.715 16.030 1.00 84.19 147 GLN A C 1
ATOM 1173 O O . GLN A 1 147 ? -8.354 6.519 16.276 1.00 84.19 147 GLN A O 1
ATOM 1178 N N . LEU A 1 148 ? -9.755 5.561 14.805 1.00 86.75 148 LEU A N 1
ATOM 1179 C CA . LEU A 1 148 ? -9.290 6.262 13.608 1.00 86.75 148 LEU A CA 1
ATOM 1180 C C . LEU A 1 148 ? -10.060 7.563 13.331 1.00 86.75 148 LEU A C 1
ATOM 1182 O O . LEU A 1 148 ? -9.906 8.167 12.265 1.00 86.75 148 LEU A O 1
ATOM 1186 N N . LYS A 1 149 ? -10.930 7.990 14.254 1.00 80.31 149 LYS A N 1
ATOM 1187 C CA . LYS A 1 149 ? -11.647 9.261 14.135 1.00 80.31 149 LYS A CA 1
ATOM 1188 C C . LYS A 1 149 ? -10.655 10.409 14.299 1.00 80.31 149 LYS A C 1
ATOM 1190 O O . LYS A 1 149 ? -9.954 10.504 15.300 1.00 80.31 149 LYS A O 1
ATOM 1195 N N . LEU A 1 150 ? -10.605 11.279 13.296 1.00 68.31 150 LEU A N 1
ATOM 1196 C CA . LEU A 1 150 ? -9.849 12.521 13.379 1.00 68.31 150 LEU A CA 1
ATOM 1197 C C . LEU A 1 150 ? -10.552 13.428 14.391 1.00 68.31 150 LEU A C 1
ATOM 1199 O O . LEU A 1 150 ? -11.756 13.661 14.270 1.00 68.31 150 LEU A O 1
ATOM 1203 N N . ASN A 1 151 ? -9.804 13.924 15.374 1.00 62.12 151 ASN A N 1
ATOM 1204 C CA . ASN A 1 151 ? -10.246 15.063 16.167 1.00 62.12 151 ASN A CA 1
ATOM 1205 C C . ASN A 1 151 ? -10.256 16.259 15.208 1.00 62.12 151 ASN A C 1
ATOM 1207 O O . ASN A 1 151 ? -9.190 16.729 14.811 1.00 62.12 151 ASN A O 1
ATOM 1211 N N . ALA A 1 152 ? -11.449 16.624 14.739 1.00 50.94 152 ALA A N 1
ATOM 1212 C CA . ALA A 1 152 ? -11.675 17.828 13.949 1.00 50.94 152 ALA A CA 1
ATOM 1213 C C . ALA A 1 152 ? -11.563 19.072 14.837 1.00 50.94 152 ALA A C 1
ATOM 1215 O O . ALA A 1 152 ? -12.010 18.991 16.006 1.00 50.94 152 ALA A O 1
#

Sequence (152 aa):
KLFGRKSEKIESTSDECQLLLFDEVAEDKSQDIDPEDTIDVPGHKRRKRGRKPLPADLPRIEIVHDLSDEEKICFCGCRKMGRKNWLFAGNPEGARASAALFSLVETAKANGLEPYRYLRYLFEKLPMAETTEDYKSLLPQNVSPDQLKLNA